Protein AF-A0A535GRJ5-F1 (afdb_monomer_lite)

Structure (mmCIF, N/CA/C/O backbone):
data_AF-A0A535GRJ5-F1
#
_entry.id   AF-A0A535GRJ5-F1
#
loop_
_atom_site.group_PDB
_atom_site.id
_atom_site.type_symbol
_atom_site.label_atom_id
_atom_site.label_alt_id
_atom_site.label_comp_id
_atom_site.label_asym_id
_atom_site.label_entity_id
_atom_site.label_seq_id
_atom_site.pdbx_PDB_ins_code
_atom_site.Cartn_x
_atom_site.Cartn_y
_atom_site.Cartn_z
_atom_site.occupancy
_atom_site.B_iso_or_equiv
_atom_site.auth_seq_id
_atom_site.auth_comp_id
_atom_site.auth_asym_id
_atom_site.auth_atom_id
_atom_site.pdbx_PDB_model_num
ATOM 1 N N . MET A 1 1 ? 4.854 22.601 14.452 1.00 38.66 1 MET A N 1
ATOM 2 C CA . MET A 1 1 ? 3.988 21.421 14.260 1.00 38.66 1 MET A CA 1
ATOM 3 C C . MET A 1 1 ? 4.732 20.216 14.794 1.00 38.66 1 MET A C 1
ATOM 5 O O . MET A 1 1 ? 5.611 19.703 14.119 1.00 38.66 1 MET A O 1
ATOM 9 N N . THR A 1 2 ? 4.466 19.831 16.035 1.00 40.69 2 THR A N 1
ATOM 10 C CA . THR A 1 2 ? 4.915 18.548 16.580 1.00 40.69 2 THR A CA 1
ATOM 11 C C . THR A 1 2 ? 3.843 17.533 16.213 1.00 40.69 2 THR A C 1
ATOM 13 O O . THR A 1 2 ? 2.713 17.663 16.674 1.00 40.69 2 THR A O 1
ATOM 16 N N . ALA A 1 3 ? 4.152 16.596 15.317 1.00 55.25 3 ALA A N 1
ATOM 17 C CA . ALA A 1 3 ? 3.283 15.446 15.111 1.00 55.25 3 ALA A CA 1
ATOM 18 C C . ALA A 1 3 ? 3.323 14.628 16.405 1.00 55.25 3 ALA A C 1
ATOM 20 O O . ALA A 1 3 ? 4.396 14.187 16.817 1.00 55.25 3 ALA A O 1
ATOM 21 N N . GLU A 1 4 ? 2.186 14.499 17.081 1.00 54.50 4 GLU A N 1
ATOM 22 C CA . GLU A 1 4 ? 2.063 13.561 18.189 1.00 54.50 4 GLU A CA 1
ATOM 23 C C . GLU A 1 4 ? 2.280 12.156 17.619 1.00 54.50 4 GLU A C 1
ATOM 25 O O . GLU A 1 4 ? 1.546 11.701 16.741 1.00 54.50 4 GLU A O 1
ATOM 30 N N . ILE A 1 5 ? 3.359 11.499 18.048 1.00 61.22 5 ILE A N 1
ATOM 31 C CA . ILE A 1 5 ? 3.632 10.114 17.673 1.00 61.22 5 ILE A CA 1
ATOM 32 C C . ILE A 1 5 ? 2.708 9.256 18.531 1.00 61.22 5 ILE A C 1
ATOM 34 O O . ILE A 1 5 ? 3.026 8.925 19.673 1.00 61.22 5 ILE A O 1
ATOM 38 N N . HIS A 1 6 ? 1.535 8.942 17.991 1.00 60.75 6 HIS A N 1
ATOM 39 C CA . HIS A 1 6 ? 0.666 7.936 18.580 1.00 60.75 6 HIS A CA 1
ATOM 40 C C . HIS A 1 6 ? 1.342 6.562 18.451 1.00 60.75 6 HIS A C 1
ATOM 42 O O . HIS A 1 6 ? 1.917 6.269 17.396 1.00 60.75 6 HIS A O 1
ATOM 48 N N . PRO A 1 7 ? 1.325 5.725 19.504 1.00 65.38 7 PRO A N 1
ATOM 49 C CA . PRO A 1 7 ? 1.800 4.353 19.407 1.00 65.38 7 PRO A CA 1
ATOM 50 C C . PRO A 1 7 ? 1.104 3.655 18.238 1.00 65.38 7 PRO A C 1
ATOM 52 O O . PRO A 1 7 ? -0.113 3.753 18.108 1.00 65.38 7 PRO A O 1
ATOM 55 N N . LEU A 1 8 ? 1.875 2.970 17.391 1.00 65.62 8 LEU A N 1
ATOM 56 C CA . LEU A 1 8 ? 1.303 2.160 16.320 1.00 65.62 8 LEU A CA 1
ATOM 57 C C . LEU A 1 8 ? 0.521 1.018 16.968 1.00 65.62 8 LEU A C 1
ATOM 59 O O . LEU A 1 8 ? 1.108 0.131 17.592 1.00 65.62 8 LEU A O 1
ATOM 63 N N . GLU A 1 9 ? -0.801 1.065 16.840 1.00 78.56 9 GLU A N 1
ATOM 64 C CA . GLU A 1 9 ? -1.686 -0.004 17.285 1.00 78.56 9 GLU A CA 1
ATOM 65 C C . GLU A 1 9 ? -1.307 -1.306 16.552 1.00 78.56 9 GLU A C 1
ATOM 67 O O . GLU A 1 9 ? -0.823 -1.293 15.416 1.00 78.56 9 GLU A O 1
ATOM 72 N N . THR A 1 10 ? -1.546 -2.467 17.171 1.00 82.25 10 THR A N 1
ATOM 73 C CA . THR A 1 10 ? -1.226 -3.776 16.552 1.00 82.25 10 THR A CA 1
ATOM 74 C C . THR A 1 10 ? -1.879 -3.923 15.166 1.00 82.25 10 THR A C 1
ATOM 76 O O . THR A 1 10 ? -1.309 -4.519 14.249 1.00 82.25 10 THR A O 1
ATOM 79 N N . THR A 1 11 ? -3.057 -3.320 15.001 1.00 87.62 11 THR A N 1
ATOM 80 C CA . THR A 1 11 ? -3.809 -3.242 13.746 1.00 87.62 11 THR A CA 1
ATOM 81 C C . THR A 1 11 ? -3.071 -2.446 12.665 1.00 87.62 11 THR A C 1
ATOM 83 O O . THR A 1 11 ? -3.002 -2.903 11.524 1.00 87.62 11 THR A O 1
ATOM 86 N N . ASP A 1 12 ? -2.454 -1.311 13.005 1.00 90.81 12 ASP A N 1
ATOM 87 C CA . ASP A 1 12 ? -1.688 -0.499 12.048 1.00 90.81 12 ASP A CA 1
ATOM 88 C C . ASP A 1 12 ? -0.477 -1.267 11.528 1.00 90.81 12 ASP A C 1
ATOM 90 O O . ASP A 1 12 ? -0.180 -1.244 10.331 1.00 90.81 12 ASP A O 1
ATOM 94 N N . LEU A 1 13 ? 0.203 -1.996 12.417 1.00 92.88 13 LEU A N 1
ATOM 95 C CA . LEU A 1 13 ? 1.340 -2.829 12.041 1.00 92.88 13 LEU A CA 1
ATOM 96 C C . LEU A 1 13 ? 0.915 -3.962 11.096 1.00 92.88 13 LEU A C 1
ATOM 98 O O . LEU A 1 13 ? 1.581 -4.203 10.087 1.00 92.88 13 LEU A O 1
ATOM 102 N N . HIS A 1 14 ? -0.208 -4.626 11.388 1.00 95.12 14 HIS A N 1
ATOM 103 C CA . HIS A 1 14 ? -0.772 -5.672 10.535 1.00 95.12 14 HIS A CA 1
ATOM 104 C C . HIS A 1 14 ? -1.083 -5.153 9.121 1.00 95.12 14 HIS A C 1
ATOM 106 O O . HIS A 1 14 ? -0.635 -5.731 8.126 1.00 95.12 14 HIS A O 1
ATOM 112 N N . TRP A 1 15 ? -1.799 -4.033 9.016 1.00 96.56 15 TRP A N 1
ATOM 113 C CA . TRP A 1 15 ? -2.206 -3.483 7.722 1.00 96.56 15 TRP A CA 1
ATOM 114 C C . TRP A 1 15 ? -1.051 -2.845 6.949 1.00 96.56 15 TRP A C 1
ATOM 116 O O . TRP A 1 15 ? -0.977 -2.986 5.726 1.00 96.56 15 TRP A O 1
ATOM 126 N N . SER A 1 16 ? -0.090 -2.236 7.644 1.00 95.56 16 SER A N 1
ATOM 127 C CA . SER A 1 16 ? 1.145 -1.744 7.026 1.00 95.56 16 SER A CA 1
ATOM 128 C C . SER A 1 16 ? 1.974 -2.892 6.443 1.00 95.56 16 SER A C 1
ATOM 130 O O . SER A 1 16 ? 2.473 -2.786 5.322 1.00 95.56 16 SER A O 1
ATOM 132 N N . ALA A 1 17 ? 2.069 -4.028 7.145 1.00 97.12 17 ALA A N 1
ATOM 133 C CA . ALA A 1 17 ? 2.721 -5.224 6.615 1.00 97.12 17 ALA A CA 1
ATOM 134 C C . ALA A 1 17 ? 2.021 -5.739 5.344 1.00 97.12 17 ALA A C 1
ATOM 136 O O . ALA A 1 17 ? 2.697 -6.074 4.366 1.00 97.12 17 ALA A O 1
ATOM 137 N N . ARG A 1 18 ? 0.680 -5.724 5.306 1.00 97.50 18 ARG A N 1
ATOM 138 C CA . ARG A 1 18 ? -0.089 -6.067 4.098 1.00 97.50 18 ARG A CA 1
ATOM 139 C C . ARG A 1 18 ? 0.188 -5.104 2.939 1.00 97.50 18 ARG A C 1
ATOM 141 O O . ARG A 1 18 ? 0.402 -5.554 1.814 1.00 97.50 18 ARG A O 1
ATOM 148 N N . ALA A 1 19 ? 0.236 -3.798 3.194 1.00 97.94 19 ALA A N 1
ATOM 149 C CA . ALA A 1 19 ? 0.566 -2.803 2.173 1.00 97.94 19 ALA A CA 1
ATOM 150 C C . ALA A 1 19 ? 1.972 -3.024 1.582 1.00 97.94 19 ALA A C 1
ATOM 152 O O . ALA A 1 19 ? 2.154 -2.958 0.364 1.00 97.94 19 ALA A O 1
ATOM 153 N N . LEU A 1 20 ? 2.958 -3.370 2.416 1.00 97.56 20 LEU A N 1
ATOM 154 C CA . LEU A 1 20 ? 4.306 -3.716 1.957 1.00 97.56 20 LEU A CA 1
ATOM 155 C C . LEU A 1 20 ? 4.330 -5.016 1.140 1.00 97.56 20 LEU A C 1
ATOM 157 O O . LEU A 1 20 ? 5.029 -5.090 0.129 1.00 97.56 20 LEU A O 1
ATOM 161 N N . GLU A 1 21 ? 3.552 -6.031 1.523 1.00 97.75 21 GLU A N 1
ATOM 162 C CA . GLU A 1 21 ? 3.404 -7.262 0.734 1.00 97.75 21 GLU A CA 1
ATOM 163 C C . GLU A 1 21 ? 2.849 -6.964 -0.667 1.00 97.75 21 GLU A C 1
ATOM 165 O O . GLU A 1 21 ? 3.376 -7.460 -1.665 1.00 97.75 21 GLU A O 1
ATOM 170 N N . LEU A 1 22 ? 1.826 -6.110 -0.755 1.00 97.31 22 LEU A N 1
ATOM 171 C CA . LEU A 1 22 ? 1.253 -5.660 -2.022 1.00 97.31 22 LEU A CA 1
ATOM 172 C C . LEU A 1 22 ? 2.286 -4.906 -2.866 1.00 97.31 22 LEU A C 1
ATOM 174 O O . LEU A 1 22 ? 2.428 -5.208 -4.050 1.00 97.31 22 LEU A O 1
ATOM 178 N N . ALA A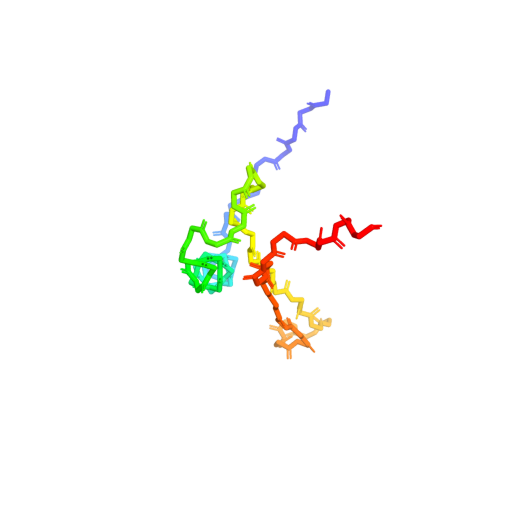 1 23 ? 3.056 -3.995 -2.262 1.00 96.12 23 ALA A N 1
ATOM 179 C CA . ALA A 1 23 ? 4.123 -3.269 -2.949 1.00 96.12 23 ALA A CA 1
ATOM 180 C C . ALA A 1 23 ? 5.149 -4.226 -3.579 1.00 96.12 23 ALA A C 1
ATOM 182 O O . ALA A 1 23 ? 5.522 -4.057 -4.739 1.00 96.12 23 ALA A O 1
ATOM 183 N N . ARG A 1 24 ? 5.551 -5.287 -2.864 1.00 95.44 24 ARG A N 1
ATOM 184 C 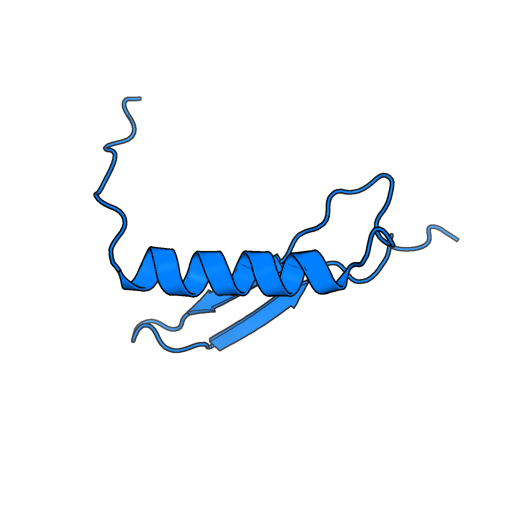CA . ARG A 1 24 ? 6.515 -6.282 -3.372 1.00 95.44 24 ARG A CA 1
ATOM 185 C C . ARG A 1 24 ? 6.038 -7.016 -4.628 1.00 95.44 24 ARG A C 1
ATOM 187 O O . ARG A 1 24 ? 6.877 -7.466 -5.401 1.00 95.44 24 ARG A O 1
ATOM 194 N N . ARG A 1 25 ? 4.726 -7.102 -4.883 1.00 93.69 25 ARG A N 1
ATOM 195 C CA . ARG A 1 25 ? 4.175 -7.733 -6.103 1.00 93.69 25 ARG A CA 1
ATOM 196 C C . ARG A 1 25 ? 4.502 -6.962 -7.381 1.00 93.69 25 ARG A C 1
ATOM 198 O O . ARG A 1 25 ? 4.421 -7.529 -8.474 1.00 93.69 25 ARG A O 1
ATOM 205 N N . ALA A 1 26 ? 4.866 -5.685 -7.266 1.00 89.12 26 ALA A N 1
ATOM 206 C CA . ALA A 1 26 ? 5.367 -4.908 -8.392 1.00 89.12 26 ALA A CA 1
ATOM 207 C C . ALA A 1 26 ? 6.635 -5.539 -8.991 1.00 89.12 26 ALA A C 1
ATOM 209 O O . ALA A 1 26 ? 6.818 -5.457 -10.203 1.00 89.12 26 ALA A O 1
ATOM 210 N N . ASP A 1 27 ? 7.450 -6.225 -8.179 1.00 88.25 27 ASP A N 1
ATOM 211 C CA . ASP A 1 27 ? 8.654 -6.947 -8.614 1.00 88.25 27 ASP A CA 1
ATOM 212 C C . ASP A 1 27 ? 9.559 -6.082 -9.509 1.00 88.25 27 ASP A C 1
ATOM 214 O O . ASP A 1 27 ? 9.930 -6.450 -10.618 1.00 88.25 27 ASP A O 1
ATOM 218 N N . TYR A 1 28 ? 9.819 -4.848 -9.061 1.00 82.31 28 TYR A N 1
ATOM 219 C CA . TYR A 1 28 ? 10.634 -3.844 -9.762 1.00 82.31 28 TYR A CA 1
ATOM 220 C C . TYR A 1 28 ? 10.114 -3.373 -11.137 1.00 82.31 28 TYR A C 1
ATOM 222 O O . TYR A 1 28 ? 10.753 -2.545 -11.786 1.00 82.31 28 TYR A O 1
ATOM 230 N N . ARG A 1 29 ? 8.913 -3.790 -11.562 1.00 82.81 29 ARG A N 1
ATOM 231 C CA . ARG A 1 29 ? 8.297 -3.413 -12.855 1.00 82.81 29 ARG A CA 1
ATOM 232 C C . ARG A 1 29 ? 7.753 -1.984 -12.915 1.00 82.81 29 ARG A C 1
ATOM 234 O O . ARG A 1 29 ? 7.178 -1.578 -13.922 1.00 82.81 29 ARG A O 1
ATOM 241 N N . THR A 1 30 ? 7.898 -1.222 -11.837 1.00 85.25 30 THR A N 1
ATOM 242 C CA . THR A 1 30 ? 7.436 0.167 -11.750 1.00 85.25 30 THR A CA 1
ATOM 243 C C . THR A 1 30 ? 8.539 1.186 -11.992 1.00 85.25 30 THR A C 1
ATOM 245 O O . THR A 1 30 ? 8.225 2.368 -12.053 1.00 85.25 30 THR A O 1
ATOM 248 N N . SER A 1 31 ? 9.801 0.765 -12.144 1.00 85.56 31 SER A N 1
ATOM 249 C CA . SER A 1 31 ? 10.937 1.674 -12.350 1.00 85.56 31 SER A CA 1
ATOM 250 C C . SER A 1 31 ? 10.686 2.665 -13.496 1.00 85.56 31 SER A C 1
ATOM 252 O O . SER A 1 31 ? 10.156 2.247 -14.530 1.00 85.56 31 SER A O 1
ATOM 254 N N . PRO A 1 32 ? 11.069 3.952 -13.360 1.00 88.62 32 PRO A N 1
ATOM 255 C CA . PRO A 1 32 ? 11.706 4.638 -12.219 1.00 88.62 32 PRO A CA 1
ATOM 256 C C . PRO A 1 32 ? 10.812 4.912 -10.996 1.00 88.62 32 PRO A C 1
ATOM 258 O O . PRO A 1 32 ? 11.305 5.422 -9.991 1.00 88.62 32 PRO A O 1
ATOM 261 N N . ASN A 1 33 ? 9.515 4.610 -11.047 1.00 91.38 33 ASN A N 1
ATOM 262 C CA . ASN A 1 33 ? 8.609 4.862 -9.928 1.00 91.38 33 ASN A CA 1
ATOM 263 C C . ASN A 1 33 ? 8.801 3.823 -8.804 1.00 91.38 33 ASN A C 1
ATOM 265 O O . ASN A 1 33 ? 9.047 2.638 -9.078 1.00 91.38 33 ASN A O 1
ATOM 269 N N . PRO A 1 34 ? 8.642 4.227 -7.528 1.00 91.62 34 PRO A N 1
ATO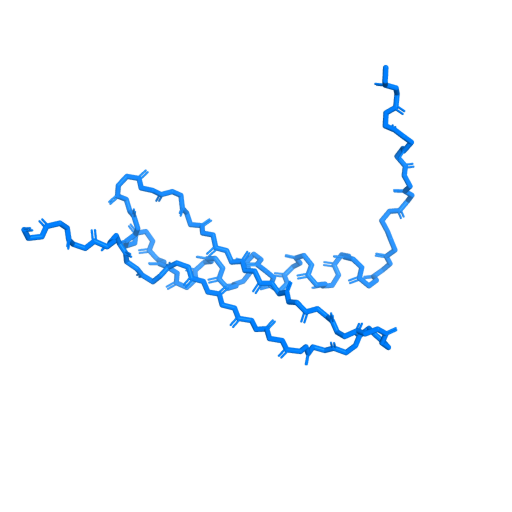M 270 C CA . PRO A 1 34 ? 8.760 3.312 -6.401 1.00 91.62 34 PRO A CA 1
ATOM 271 C C . PRO A 1 34 ? 7.670 2.237 -6.430 1.00 91.62 34 PRO A C 1
ATOM 273 O O . PRO A 1 34 ? 6.587 2.417 -6.993 1.00 91.62 34 PRO A O 1
ATOM 276 N N . MET A 1 35 ? 7.947 1.122 -5.761 1.00 94.56 35 MET A N 1
ATOM 277 C CA . MET A 1 35 ? 6.935 0.111 -5.482 1.00 94.56 35 MET A CA 1
ATOM 278 C C . MET A 1 35 ? 6.014 0.624 -4.375 1.00 94.56 35 MET A C 1
ATOM 280 O O . MET A 1 35 ? 6.471 0.914 -3.271 1.00 94.56 35 MET A O 1
ATOM 284 N N . VAL A 1 36 ? 4.720 0.729 -4.670 1.00 95.88 36 VAL A N 1
ATOM 285 C CA . VAL A 1 36 ? 3.708 1.229 -3.732 1.00 95.88 36 VAL A CA 1
ATOM 286 C C . VAL A 1 36 ? 2.577 0.218 -3.635 1.00 95.88 36 VAL A C 1
ATOM 288 O O . VAL A 1 36 ? 2.076 -0.252 -4.658 1.00 95.88 36 VAL A O 1
ATOM 291 N N . GLY A 1 37 ? 2.175 -0.094 -2.405 1.00 96.88 37 GLY A N 1
ATOM 292 C CA . GLY A 1 37 ? 0.983 -0.862 -2.070 1.00 96.88 37 GLY A CA 1
ATOM 293 C C . GLY A 1 37 ? 0.127 -0.068 -1.090 1.00 96.88 37 GLY A C 1
ATOM 294 O O . GLY A 1 37 ? 0.654 0.715 -0.301 1.00 96.88 37 GLY A O 1
ATOM 295 N N . ALA A 1 3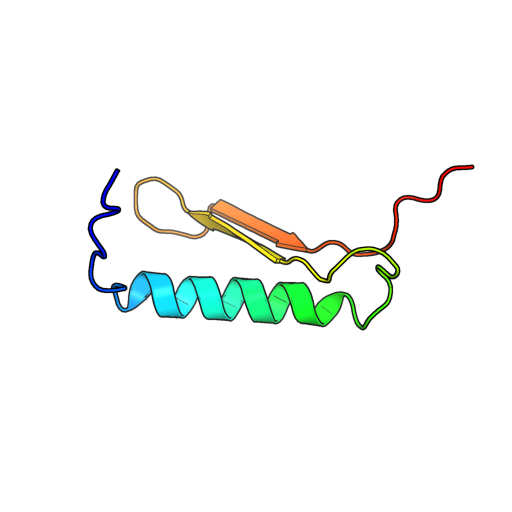8 ? -1.186 -0.238 -1.170 1.00 97.69 38 ALA A N 1
ATOM 296 C CA . ALA A 1 38 ? -2.146 0.489 -0.355 1.00 97.69 38 ALA A CA 1
ATOM 297 C C . ALA A 1 38 ? -3.287 -0.429 0.080 1.00 97.69 38 ALA A C 1
ATOM 299 O O . ALA A 1 38 ? -3.715 -1.312 -0.668 1.00 97.69 38 ALA A O 1
ATOM 300 N N . VAL A 1 39 ? -3.784 -0.172 1.284 1.00 97.81 39 VAL A N 1
ATOM 301 C CA . VAL A 1 39 ? -4.982 -0.780 1.859 1.00 97.81 39 VAL A CA 1
ATOM 302 C C . VAL A 1 39 ? -5.896 0.341 2.339 1.00 97.81 39 VAL A C 1
ATOM 304 O O . VAL A 1 39 ? -5.424 1.373 2.813 1.00 97.81 39 VAL A O 1
ATOM 307 N N . VAL A 1 40 ? -7.200 0.152 2.188 1.00 97.25 40 VAL A N 1
ATOM 308 C CA . VAL A 1 40 ? -8.239 1.058 2.678 1.00 97.25 40 VAL A CA 1
ATOM 309 C C . VAL A 1 40 ? -9.137 0.249 3.595 1.00 97.25 40 VAL A C 1
ATOM 311 O O . VAL A 1 40 ? -9.614 -0.819 3.202 1.00 97.25 40 VAL A O 1
ATOM 314 N N . LEU A 1 41 ? -9.355 0.753 4.806 1.00 96.38 41 LEU A N 1
ATOM 315 C CA . LEU A 1 41 ? -10.259 0.150 5.777 1.00 96.38 41 LEU A CA 1
ATOM 316 C C . LEU A 1 41 ? -11.587 0.907 5.799 1.00 96.38 41 LEU A C 1
ATOM 318 O O . LEU A 1 41 ? -11.625 2.111 5.539 1.00 96.38 41 LEU A O 1
ATOM 322 N N . ASP A 1 42 ? -12.672 0.204 6.102 1.00 96.62 42 ASP A N 1
ATOM 323 C CA . ASP A 1 42 ? -13.947 0.830 6.429 1.00 96.62 42 ASP A CA 1
ATOM 324 C C . ASP A 1 42 ? -13.927 1.434 7.848 1.00 96.62 42 ASP A C 1
ATOM 326 O O . ASP A 1 42 ? -12.950 1.332 8.593 1.00 96.62 42 ASP A O 1
ATOM 330 N N . SER A 1 43 ? -15.031 2.069 8.245 1.00 94.94 43 SER A N 1
ATOM 331 C CA . SER A 1 43 ? -15.163 2.680 9.574 1.00 94.94 43 SER A CA 1
ATOM 332 C C . SER A 1 43 ? -15.189 1.675 10.731 1.00 94.94 43 SER A C 1
ATOM 334 O O . SER A 1 43 ? -15.113 2.091 11.883 1.00 94.94 43 SER A O 1
ATOM 336 N N . GLN A 1 44 ? -15.330 0.378 10.445 1.00 94.69 44 GLN A N 1
ATOM 337 C CA . GLN A 1 44 ? -15.277 -0.707 11.425 1.00 94.69 44 GLN A CA 1
ATOM 338 C C . GLN A 1 44 ? -13.887 -1.367 11.475 1.00 94.69 44 GLN A C 1
ATOM 340 O O . GLN A 1 44 ? -13.674 -2.285 12.263 1.00 94.69 44 GLN A O 1
ATOM 345 N N . GLY A 1 45 ? -12.932 -0.902 10.659 1.00 93.06 45 GLY A N 1
ATOM 346 C CA . GLY A 1 45 ? -11.575 -1.439 10.588 1.00 93.06 45 GLY A CA 1
ATOM 347 C C . GLY A 1 45 ? -11.428 -2.677 9.699 1.00 93.06 45 GLY A C 1
ATOM 348 O O . GLY A 1 45 ? -10.375 -3.317 9.726 1.00 93.06 45 GLY A O 1
ATOM 349 N N . HIS A 1 46 ? -12.442 -3.030 8.904 1.00 94.94 46 HIS A N 1
ATOM 350 C CA . HIS A 1 46 ? -12.357 -4.137 7.950 1.00 94.94 46 HIS A CA 1
ATOM 351 C C . HIS A 1 46 ? -11.788 -3.677 6.609 1.00 94.94 46 HIS A C 1
ATOM 353 O O . HIS A 1 46 ? -11.923 -2.519 6.222 1.00 94.94 46 HIS A O 1
ATOM 359 N N . LEU A 1 47 ? -11.183 -4.599 5.858 1.00 96.88 47 LEU A N 1
ATOM 360 C CA . LEU A 1 47 ? -10.642 -4.299 4.535 1.00 96.88 47 LEU A CA 1
ATOM 361 C C . LEU A 1 47 ? -11.759 -3.918 3.552 1.00 96.88 47 LEU A C 1
ATOM 363 O O . LEU A 1 47 ? -12.568 -4.759 3.166 1.00 96.88 47 LEU A O 1
ATOM 367 N N . ALA A 1 48 ? -11.749 -2.666 3.101 1.00 97.88 48 ALA A N 1
ATOM 368 C CA . ALA A 1 48 ? -12.655 -2.148 2.080 1.00 97.88 48 ALA A CA 1
ATOM 369 C C . ALA A 1 48 ? -12.045 -2.219 0.670 1.00 97.88 48 ALA A C 1
ATOM 371 O O . ALA A 1 48 ? -12.765 -2.341 -0.319 1.00 97.88 48 ALA A O 1
ATOM 372 N N . GLY A 1 49 ? -10.715 -2.158 0.561 1.00 97.75 49 GLY A N 1
ATOM 373 C CA . GLY A 1 49 ? -10.020 -2.278 -0.715 1.00 97.75 49 GLY A CA 1
ATOM 374 C C . GLY A 1 49 ? -8.507 -2.362 -0.570 1.00 97.75 49 GLY A C 1
ATOM 375 O O . GLY A 1 49 ? -7.933 -1.887 0.406 1.00 97.75 49 GLY A O 1
ATOM 376 N N . GLU A 1 50 ? -7.851 -2.955 -1.565 1.00 98.06 50 GLU A N 1
ATOM 377 C CA . GLU A 1 50 ? -6.394 -3.043 -1.632 1.00 98.06 50 GLU A CA 1
ATOM 378 C C . GLU A 1 50 ? -5.876 -2.919 -3.068 1.00 98.06 50 GLU A C 1
ATOM 380 O O . GLU A 1 50 ? -6.580 -3.220 -4.035 1.00 98.06 50 GLU A O 1
ATOM 385 N N . GLY A 1 51 ? -4.626 -2.486 -3.217 1.00 96.12 51 GLY A N 1
ATOM 386 C CA . GLY A 1 51 ? -4.001 -2.339 -4.526 1.00 96.12 51 GLY A CA 1
ATOM 387 C C . GLY A 1 51 ? -2.498 -2.109 -4.463 1.00 96.12 51 GLY A C 1
ATOM 388 O O . GLY A 1 51 ? -1.927 -1.850 -3.407 1.00 96.12 51 GLY A O 1
ATOM 389 N N . TYR A 1 52 ? -1.850 -2.214 -5.621 1.00 95.50 52 TYR A N 1
ATOM 390 C CA . TYR A 1 52 ? -0.438 -1.887 -5.797 1.00 95.50 52 TYR A CA 1
ATOM 391 C C . TYR A 1 52 ? -0.175 -1.326 -7.192 1.00 95.50 52 TYR A C 1
ATOM 393 O O . TYR A 1 52 ? -0.919 -1.596 -8.140 1.00 95.50 52 TYR A O 1
ATOM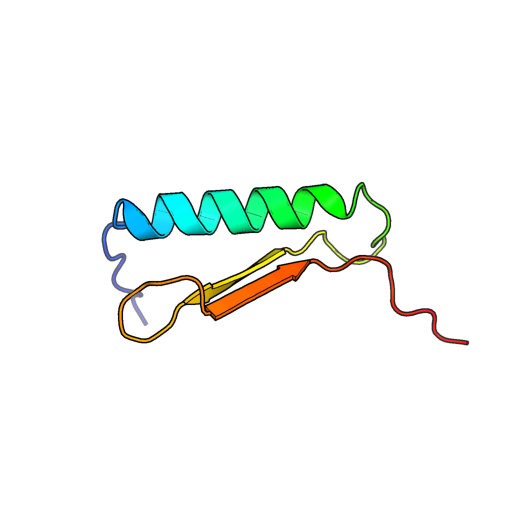 401 N N . HIS A 1 53 ? 0.899 -0.553 -7.328 1.00 91.81 53 HIS A N 1
ATOM 402 C CA . HIS A 1 53 ? 1.349 -0.059 -8.623 1.00 91.81 53 HIS A CA 1
ATOM 403 C C . HIS A 1 53 ? 1.939 -1.226 -9.435 1.00 91.81 53 HIS A C 1
ATOM 405 O O . HIS A 1 53 ? 2.985 -1.767 -9.090 1.00 91.81 53 HIS A O 1
ATOM 411 N N . ARG A 1 54 ? 1.232 -1.675 -10.483 1.00 81.50 54 ARG A N 1
ATOM 412 C CA . ARG A 1 54 ? 1.577 -2.905 -11.229 1.00 81.50 54 ARG A CA 1
ATOM 413 C C . ARG A 1 54 ? 2.689 -2.711 -12.263 1.00 81.50 54 ARG A C 1
ATOM 415 O O . ARG A 1 54 ? 3.469 -3.630 -12.484 1.00 81.50 54 ARG A O 1
ATOM 422 N N . ALA A 1 55 ? 2.717 -1.555 -12.914 1.00 73.25 55 ALA A N 1
ATOM 423 C CA . ALA A 1 55 ? 3.696 -1.162 -13.921 1.00 73.25 55 ALA A CA 1
ATOM 424 C C . ALA A 1 55 ? 3.633 0.357 -14.101 1.00 73.25 55 ALA A C 1
ATOM 426 O O . ALA A 1 55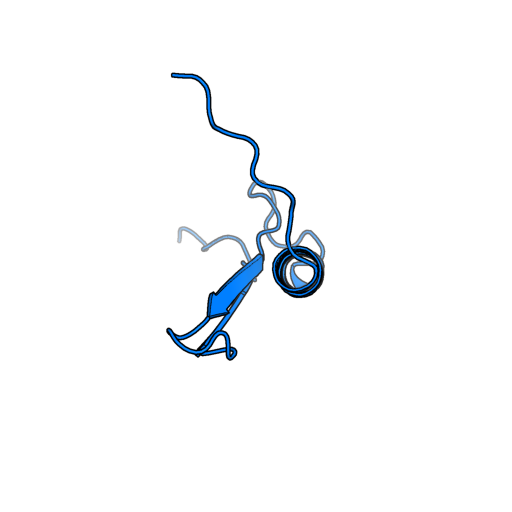 ? 2.596 0.960 -13.802 1.00 73.25 55 ALA A O 1
ATOM 427 N N . GLN A 1 56 ? 4.705 0.959 -14.620 1.00 69.50 56 GLN A N 1
ATOM 428 C CA . GLN A 1 56 ? 4.672 2.351 -15.059 1.00 69.50 56 GLN A CA 1
ATOM 429 C C . GLN A 1 56 ? 3.510 2.530 -16.052 1.00 69.50 56 GLN A C 1
ATOM 431 O O . GLN A 1 56 ? 3.362 1.733 -16.980 1.00 69.50 56 GLN A O 1
ATOM 436 N N . GLY A 1 57 ? 2.656 3.537 -15.844 1.00 61.31 57 GLY A N 1
ATOM 437 C CA . GLY A 1 57 ? 1.669 3.908 -16.856 1.00 61.31 57 GLY A CA 1
ATOM 438 C C . GLY A 1 57 ? 2.434 4.278 -18.122 1.00 61.31 57 GLY A C 1
ATOM 439 O O . GLY A 1 57 ? 3.207 5.231 -18.100 1.00 61.31 57 GLY A O 1
ATOM 440 N N . HIS A 1 58 ? 2.303 3.475 -19.175 1.00 48.84 58 HIS A N 1
ATOM 441 C CA . HIS A 1 58 ? 2.991 3.718 -20.434 1.00 48.84 58 HIS A CA 1
ATOM 442 C C . HIS A 1 58 ? 2.439 5.022 -21.019 1.00 48.84 58 HIS A C 1
ATOM 444 O O . HIS A 1 58 ? 1.267 5.086 -21.389 1.00 48.84 58 HIS A O 1
ATOM 450 N N . LEU A 1 59 ? 3.266 6.066 -21.051 1.00 45.31 59 LEU A N 1
ATOM 451 C CA . LEU A 1 59 ? 3.036 7.212 -21.920 1.00 45.31 59 LEU A CA 1
ATOM 452 C C . LEU A 1 59 ? 3.312 6.711 -23.343 1.00 45.31 59 LEU A C 1
ATOM 454 O O . LEU A 1 59 ? 4.475 6.593 -23.724 1.00 45.31 59 LEU A O 1
ATOM 458 N N . LEU A 1 60 ? 2.259 6.311 -24.063 1.00 39.25 60 LEU A N 1
ATOM 459 C CA . LEU A 1 60 ? 2.294 6.320 -25.529 1.00 39.25 60 LEU A CA 1
ATOM 460 C C . LEU A 1 60 ? 2.217 7.774 -25.996 1.00 39.25 60 LEU A C 1
ATOM 462 O O . LEU A 1 60 ? 1.417 8.527 -25.392 1.00 39.25 60 LEU A O 1
#

pLDDT: mean 84.34, std 17.32, range [38.66, 98.06]

Radius of gyration: 14.47 Å; chains: 1; bounding box: 27×29×45 Å

Foldseek 3Di:
DDDDPDPQDPLNVVQVVVFVVQLCQLVPQAPVDHRTKDFDADPVSHTPDIHIDNHHPDPD

Sequence (60 aa):
MTAEIHPLETTDLHWSARALELARRADYRTSPNPMVGAVVLDSQGHLAGEGYHRAQGHLL

Secondary structure (DSSP, 8-state):
---------HHHHHHHHHHHHHHHTTTTTTTTSPP-EEEEE-TTS-EEEEEE--S-----